Protein AF-A0A535M019-F1 (afdb_monomer)

Solvent-accessible surface area (backbone atoms only — not comparable to full-atom values): 3679 Å² total; per-residue (Å²): 141,76,89,85,54,56,69,77,59,40,52,58,63,71,40,42,57,86,93,48,67,43,60,70,61,51,52,49,50,52,50,61,64,43,47,63,54,52,52,51,46,70,73,40,44,66,60,54,51,47,59,73,48,68,73,74,64,94,126

Sequence (59 aa):
DSLVKTIPVGVTQELIHGDEFFWGELMAAALLGSVPVAVLYSFFVDYFVAGMTAGAVKG

Mean predicted aligned error: 10.31 Å

Secondary structure (DSSP, 8-state):
--TT--HHHHHHHHSEETTEE-HHHHHHHHHHHHHHHHHHHHHHHHHHHHHHHTTSS--

Structure (mmCIF, N/CA/C/O backbone):
data_AF-A0A535M019-F1
#
_entry.id   AF-A0A535M019-F1
#
loop_
_atom_site.group_PDB
_atom_site.id
_atom_site.type_symbol
_atom_site.label_atom_id
_atom_site.label_alt_id
_atom_site.label_comp_id
_atom_site.label_asym_id
_atom_site.label_entity_id
_atom_site.label_seq_id
_atom_site.pdbx_PDB_ins_code
_atom_site.Cartn_x
_atom_site.Cartn_y
_atom_site.Cartn_z
_atom_site.occupancy
_atom_site.B_iso_or_equiv
_atom_site.auth_seq_id
_atom_site.auth_comp_id
_atom_site.auth_asym_id
_atom_site.auth_atom_id
_atom_site.pdbx_PDB_model_num
ATOM 1 N N . ASP A 1 1 ? 13.038 -17.649 -13.959 1.00 54.72 1 ASP A N 1
ATOM 2 C CA . ASP A 1 1 ? 13.093 -17.025 -12.620 1.00 54.72 1 ASP A CA 1
ATOM 3 C C . ASP A 1 1 ? 12.380 -15.675 -12.498 1.00 54.72 1 ASP A C 1
ATOM 5 O O . ASP A 1 1 ? 12.880 -14.766 -11.852 1.00 54.72 1 ASP A O 1
ATOM 9 N N . SER A 1 2 ? 11.170 -15.518 -13.047 1.00 60.28 2 SER A N 1
ATOM 10 C CA . SER A 1 2 ? 10.366 -14.286 -12.901 1.00 60.28 2 SER A CA 1
ATOM 11 C C . SER A 1 2 ? 9.177 -14.426 -11.940 1.00 60.28 2 SER A C 1
ATOM 13 O O . SER A 1 2 ? 8.569 -13.427 -11.575 1.00 60.28 2 SER A O 1
ATOM 15 N N . LEU A 1 3 ? 8.855 -15.647 -11.500 1.00 60.84 3 LEU A N 1
ATOM 16 C CA . LEU A 1 3 ? 7.600 -15.954 -10.799 1.00 60.84 3 LEU A CA 1
ATOM 17 C C . LEU A 1 3 ? 7.612 -15.653 -9.288 1.00 60.84 3 LEU A C 1
ATOM 19 O O . LEU A 1 3 ? 6.564 -15.726 -8.655 1.00 60.84 3 LEU A O 1
ATOM 23 N N . VAL A 1 4 ? 8.765 -15.305 -8.702 1.00 70.75 4 VAL A N 1
ATOM 24 C CA . VAL A 1 4 ? 8.912 -15.037 -7.255 1.00 70.75 4 VAL A CA 1
ATOM 25 C C . VAL A 1 4 ? 9.486 -13.636 -7.016 1.00 70.75 4 VAL A C 1
ATOM 27 O O . VAL A 1 4 ? 10.459 -13.455 -6.291 1.00 70.75 4 VAL A O 1
ATOM 30 N N . LYS A 1 5 ? 8.913 -12.618 -7.665 1.00 68.56 5 LYS A N 1
ATOM 31 C CA . LYS A 1 5 ? 9.208 -11.212 -7.352 1.00 68.56 5 LYS A CA 1
ATOM 32 C C . LYS A 1 5 ? 8.044 -10.641 -6.549 1.00 68.56 5 LYS A C 1
ATOM 34 O O . LYS A 1 5 ? 6.886 -10.797 -6.930 1.00 68.56 5 LYS A O 1
ATOM 39 N N . THR A 1 6 ? 8.337 -9.999 -5.420 1.00 76.69 6 THR A N 1
ATOM 40 C CA . THR A 1 6 ? 7.311 -9.273 -4.663 1.00 76.69 6 THR A CA 1
ATOM 41 C C . THR A 1 6 ? 6.792 -8.120 -5.517 1.00 76.69 6 THR A C 1
ATOM 43 O O . THR A 1 6 ? 7.558 -7.532 -6.278 1.00 76.69 6 THR A O 1
ATOM 46 N N . ILE A 1 7 ? 5.502 -7.787 -5.402 1.00 75.25 7 ILE A N 1
ATOM 47 C CA . ILE A 1 7 ? 4.860 -6.729 -6.205 1.00 75.25 7 ILE A CA 1
ATOM 48 C C . ILE A 1 7 ? 5.714 -5.445 -6.3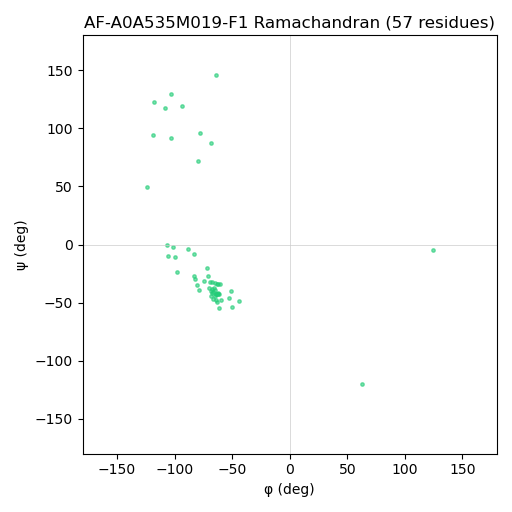12 1.00 75.25 7 ILE A C 1
ATOM 50 O O . ILE A 1 7 ? 5.958 -5.014 -7.435 1.00 75.25 7 ILE A O 1
ATOM 54 N N . PRO A 1 8 ? 6.266 -4.860 -5.227 1.00 72.88 8 PRO A N 1
ATOM 55 C CA . PRO A 1 8 ? 7.092 -3.651 -5.347 1.00 72.88 8 PRO A CA 1
ATOM 56 C C . PRO A 1 8 ? 8.406 -3.854 -6.124 1.00 72.88 8 PRO A C 1
ATOM 58 O O . PRO A 1 8 ? 8.865 -2.949 -6.823 1.00 72.88 8 PRO A O 1
ATOM 61 N N . VAL A 1 9 ? 9.010 -5.040 -6.029 1.00 76.06 9 VAL A N 1
ATOM 62 C CA . VAL A 1 9 ? 10.267 -5.376 -6.716 1.00 76.06 9 VAL A CA 1
ATOM 63 C C . VAL A 1 9 ? 10.015 -5.708 -8.191 1.00 76.06 9 VAL A C 1
ATOM 65 O O . VAL A 1 9 ? 10.761 -5.267 -9.056 1.00 76.06 9 VAL A O 1
ATOM 68 N N . GLY A 1 10 ? 8.927 -6.412 -8.512 1.00 75.00 10 GLY A N 1
ATOM 69 C CA . GLY A 1 10 ? 8.549 -6.708 -9.897 1.00 75.00 10 GLY A CA 1
ATOM 70 C C . GLY A 1 10 ? 8.145 -5.458 -10.681 1.00 75.00 10 GLY A C 1
ATOM 71 O O . GLY A 1 10 ? 8.562 -5.289 -11.819 1.00 75.00 10 GLY A O 1
ATOM 72 N N . VAL A 1 11 ? 7.401 -4.543 -10.053 1.00 75.69 11 VAL A N 1
ATOM 73 C CA . VAL A 1 11 ? 6.928 -3.314 -10.709 1.00 75.69 11 VAL A CA 1
ATOM 74 C C . VAL A 1 11 ? 8.089 -2.404 -11.112 1.00 75.69 11 VAL A C 1
ATOM 76 O O . VAL A 1 11 ? 8.108 -1.868 -12.212 1.00 75.69 11 VAL A O 1
ATOM 79 N N . THR A 1 12 ? 9.092 -2.246 -10.253 1.00 69.38 12 THR A N 1
ATOM 80 C CA . THR A 1 12 ? 10.238 -1.373 -10.552 1.00 69.38 12 THR A CA 1
ATOM 81 C C . THR A 1 12 ? 11.202 -1.980 -11.566 1.00 69.38 12 THR A C 1
ATOM 83 O O . THR A 1 12 ? 11.802 -1.239 -12.333 1.00 69.38 12 THR A O 1
ATOM 86 N N . GLN A 1 13 ? 11.344 -3.306 -11.602 1.00 68.00 13 GLN A N 1
ATOM 87 C CA . GLN A 1 13 ? 12.256 -3.977 -12.532 1.00 68.00 13 GLN A CA 1
ATOM 88 C C . GLN A 1 13 ? 11.671 -4.186 -13.933 1.00 68.00 13 GLN A C 1
ATOM 90 O O . GLN A 1 13 ? 12.434 -4.233 -14.889 1.00 68.00 13 GLN A O 1
ATOM 95 N N . GLU A 1 14 ? 10.351 -4.348 -14.057 1.00 70.62 14 GLU A N 1
ATOM 96 C CA . GLU A 1 14 ? 9.696 -4.647 -15.341 1.00 70.62 14 GLU A CA 1
ATOM 97 C C . GLU A 1 14 ? 9.121 -3.386 -16.018 1.00 70.62 14 GLU A C 1
ATOM 99 O O . GLU A 1 14 ? 8.975 -3.362 -17.232 1.00 70.62 14 GLU A O 1
ATOM 104 N N . LEU A 1 15 ? 8.808 -2.312 -15.281 1.00 66.69 15 LEU A N 1
ATOM 105 C CA . LE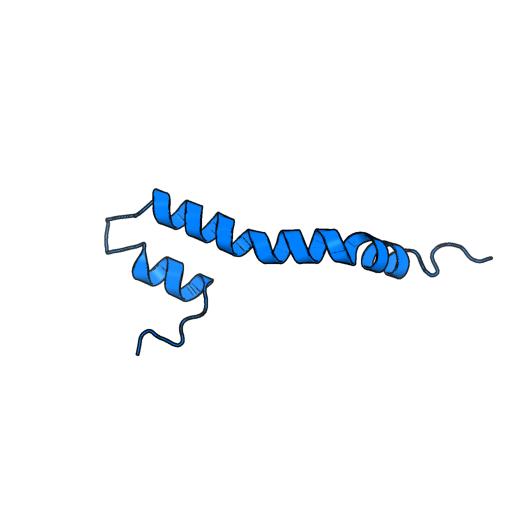U A 1 15 ? 8.228 -1.089 -15.872 1.00 66.69 15 LEU A CA 1
ATOM 106 C C . LEU A 1 15 ? 9.241 0.049 -16.065 1.00 66.69 15 LEU A C 1
ATOM 108 O O . LEU A 1 15 ? 8.892 1.116 -16.579 1.00 66.69 15 LEU A O 1
ATOM 112 N N . ILE A 1 16 ? 10.488 -0.164 -15.647 1.00 71.75 16 ILE A N 1
ATOM 113 C CA . ILE A 1 16 ? 11.594 0.773 -15.837 1.00 71.75 16 ILE A CA 1
ATOM 114 C C . ILE A 1 16 ? 12.645 0.052 -16.679 1.00 71.75 16 ILE A C 1
ATOM 116 O O . ILE A 1 16 ? 13.467 -0.704 -16.163 1.00 71.75 16 ILE A O 1
ATOM 120 N N . HIS A 1 17 ? 12.583 0.253 -17.994 1.00 72.19 17 HIS A N 1
ATOM 121 C CA . HIS A 1 17 ? 13.507 -0.346 -18.953 1.00 72.19 17 HIS A CA 1
ATOM 122 C C . HIS A 1 17 ? 14.531 0.706 -19.396 1.00 72.19 17 HIS A C 1
ATOM 124 O O . HIS A 1 17 ? 14.307 1.453 -20.345 1.00 72.19 17 HIS A O 1
ATOM 130 N N . GLY A 1 18 ? 15.676 0.778 -18.710 1.00 72.56 18 GLY A N 1
ATOM 131 C CA . GLY A 1 18 ? 16.697 1.790 -19.013 1.00 72.56 18 GLY A CA 1
ATOM 132 C C . GLY A 1 18 ? 16.167 3.214 -18.784 1.00 72.56 18 GLY A C 1
ATOM 133 O O . GLY A 1 18 ? 15.766 3.528 -17.667 1.00 72.56 18 GLY A O 1
ATOM 134 N N . ASP A 1 19 ? 16.155 4.053 -19.827 1.00 68.38 19 ASP A N 1
ATOM 135 C CA . ASP A 1 19 ? 15.600 5.422 -19.800 1.00 68.38 19 ASP A CA 1
ATOM 136 C C . ASP A 1 19 ? 14.093 5.489 -20.139 1.00 68.38 19 ASP A C 1
ATOM 138 O O . ASP A 1 19 ? 13.487 6.563 -20.086 1.00 68.38 19 ASP A O 1
ATOM 142 N N . GLU A 1 20 ? 13.464 4.363 -20.491 1.00 65.12 20 GLU A N 1
ATOM 143 C CA . GLU A 1 20 ? 12.032 4.294 -20.790 1.00 65.12 20 GLU A CA 1
ATOM 144 C C . GLU A 1 20 ? 11.220 3.905 -19.549 1.00 65.12 20 GL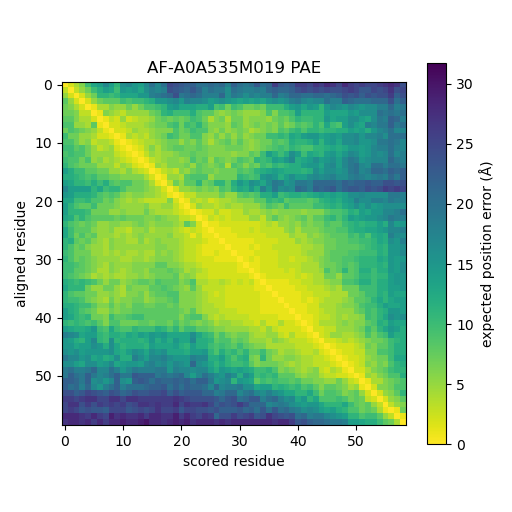U A C 1
ATOM 146 O O . GLU A 1 20 ? 11.368 2.824 -18.969 1.00 65.12 20 GLU A O 1
ATOM 151 N N . PHE A 1 21 ? 10.322 4.812 -19.156 1.00 72.31 21 PHE A N 1
ATOM 152 C CA . PHE A 1 21 ? 9.414 4.650 -18.025 1.00 72.31 21 PHE A CA 1
ATOM 153 C C . PHE A 1 21 ? 7.987 4.440 -18.529 1.00 72.31 21 PHE A C 1
ATOM 155 O O . PHE A 1 21 ? 7.381 5.340 -19.119 1.00 72.31 21 PHE A O 1
ATOM 162 N N . PHE A 1 22 ? 7.403 3.282 -18.229 1.00 78.50 22 PHE A N 1
ATOM 163 C CA . PHE A 1 22 ? 6.001 3.000 -18.530 1.00 78.50 22 PHE A CA 1
ATOM 164 C C . PHE A 1 22 ? 5.086 3.645 -17.479 1.00 78.50 22 PHE A C 1
ATOM 166 O O . PHE A 1 22 ? 4.490 2.975 -16.639 1.00 78.50 22 PHE A O 1
ATOM 173 N N . TRP A 1 23 ? 4.972 4.979 -17.511 1.00 79.25 23 TRP A N 1
ATOM 174 C CA . TRP A 1 23 ? 4.231 5.783 -16.525 1.00 79.25 23 TRP A CA 1
ATOM 175 C C . TRP A 1 23 ? 2.797 5.301 -16.271 1.00 79.25 23 TRP A C 1
ATOM 177 O O . TRP A 1 23 ? 2.356 5.280 -15.123 1.00 79.25 23 TRP A O 1
ATOM 187 N N . GLY A 1 24 ? 2.076 4.882 -17.316 1.00 83.06 24 GLY A N 1
ATOM 188 C CA . GLY A 1 24 ? 0.709 4.369 -17.182 1.00 83.06 24 GLY A CA 1
ATOM 189 C C . GLY A 1 24 ? 0.641 3.084 -16.358 1.00 83.06 24 GLY A C 1
ATOM 190 O O . GLY A 1 24 ? -0.150 2.986 -15.419 1.00 83.06 24 GLY A O 1
ATOM 191 N N . GLU A 1 25 ? 1.515 2.125 -16.653 1.00 80.56 25 GLU A N 1
ATOM 192 C CA . GLU A 1 25 ? 1.593 0.876 -15.898 1.00 80.56 25 GLU A CA 1
ATOM 193 C C . GLU A 1 25 ? 2.142 1.114 -14.483 1.00 80.56 25 GLU A C 1
ATOM 195 O O . GLU A 1 25 ? 1.691 0.464 -13.544 1.00 80.56 25 GLU A O 1
ATOM 200 N N . LEU A 1 26 ? 3.039 2.093 -14.289 1.00 82.31 26 LEU A N 1
ATOM 201 C CA . LEU A 1 26 ? 3.591 2.439 -12.973 1.00 82.31 26 LEU A CA 1
ATOM 202 C C . LEU A 1 26 ? 2.492 2.974 -12.053 1.00 82.31 26 LEU A C 1
ATOM 204 O O . LEU A 1 26 ? 2.385 2.566 -10.895 1.00 82.31 26 LEU A O 1
ATOM 208 N N . MET A 1 27 ? 1.633 3.853 -12.576 1.00 84.06 27 MET A N 1
ATOM 209 C CA . MET A 1 27 ? 0.478 4.355 -11.834 1.00 84.06 27 MET A CA 1
ATOM 210 C C . MET A 1 27 ? -0.565 3.256 -11.596 1.00 84.06 27 MET A C 1
ATOM 212 O O . MET A 1 27 ? -1.110 3.169 -10.497 1.00 84.06 27 MET A O 1
ATOM 216 N N . ALA A 1 28 ? -0.815 2.385 -12.580 1.00 84.31 28 ALA A N 1
ATOM 217 C CA . ALA A 1 28 ? -1.728 1.253 -12.422 1.00 84.31 28 ALA A CA 1
ATOM 218 C C . ALA A 1 28 ? -1.238 0.271 -11.347 1.00 84.31 28 ALA A C 1
ATOM 220 O O . ALA A 1 28 ? -2.019 -0.168 -10.504 1.00 84.31 28 ALA A O 1
ATOM 221 N N . ALA A 1 29 ? 0.061 -0.018 -11.318 1.00 85.31 29 ALA A N 1
ATOM 222 C CA . ALA A 1 29 ? 0.684 -0.852 -10.305 1.00 85.31 29 ALA A CA 1
ATOM 223 C C . ALA A 1 29 ? 0.624 -0.219 -8.908 1.00 85.31 29 ALA A C 1
ATOM 225 O O . ALA A 1 29 ? 0.349 -0.918 -7.933 1.00 85.31 29 ALA A O 1
ATOM 226 N N . ALA A 1 30 ? 0.819 1.099 -8.797 1.00 85.00 30 ALA A N 1
ATOM 227 C CA . ALA A 1 30 ? 0.657 1.819 -7.535 1.00 85.00 30 ALA A CA 1
ATOM 228 C C . ALA A 1 30 ? -0.796 1.772 -7.029 1.00 85.00 30 ALA A C 1
ATOM 230 O O . ALA A 1 30 ? -1.036 1.506 -5.849 1.00 85.00 30 ALA A O 1
ATOM 231 N N . LEU A 1 31 ? -1.771 1.959 -7.926 1.00 86.31 31 LEU A N 1
ATOM 232 C CA . LEU A 1 31 ? -3.191 1.833 -7.598 1.00 86.31 31 LEU A CA 1
ATOM 233 C C . LEU A 1 31 ? -3.511 0.414 -7.129 1.00 86.31 31 LEU A C 1
ATOM 235 O O . LEU A 1 31 ? -3.981 0.245 -6.006 1.00 86.31 31 LEU A O 1
ATOM 239 N N . LEU A 1 32 ? -3.181 -0.605 -7.926 1.00 87.25 32 LEU A N 1
ATOM 240 C CA . LEU A 1 32 ? -3.426 -2.010 -7.590 1.00 87.25 32 LEU A CA 1
ATOM 241 C C . LEU A 1 32 ? -2.698 -2.451 -6.313 1.00 87.25 32 LEU A C 1
ATOM 243 O O . LEU A 1 32 ? -3.251 -3.236 -5.549 1.00 87.25 32 LEU A O 1
ATOM 247 N N . GLY A 1 33 ? -1.504 -1.919 -6.040 1.00 86.44 33 GLY A N 1
ATOM 248 C CA . GLY A 1 33 ? -0.780 -2.149 -4.789 1.00 86.44 33 GLY A CA 1
ATOM 249 C C . GLY A 1 33 ? -1.460 -1.526 -3.564 1.00 86.44 33 GLY A C 1
ATOM 250 O O . GLY A 1 33 ? -1.403 -2.097 -2.477 1.00 86.44 33 GLY A O 1
ATOM 251 N N . SER A 1 34 ? -2.148 -0.391 -3.729 1.00 88.00 34 SER A N 1
ATOM 252 C CA . SER A 1 34 ? -2.871 0.291 -2.643 1.00 88.00 34 SER A CA 1
ATOM 253 C C . SER A 1 34 ? -4.273 -0.269 -2.373 1.00 88.00 34 SER A C 1
ATOM 255 O O . SER A 1 34 ? -4.736 -0.215 -1.235 1.00 88.00 34 SER A O 1
ATOM 257 N N . VAL A 1 35 ? -4.931 -0.861 -3.377 1.00 91.50 35 VAL A N 1
ATOM 258 C CA . VAL A 1 35 ? -6.262 -1.484 -3.256 1.00 91.50 35 VAL A CA 1
ATOM 259 C C 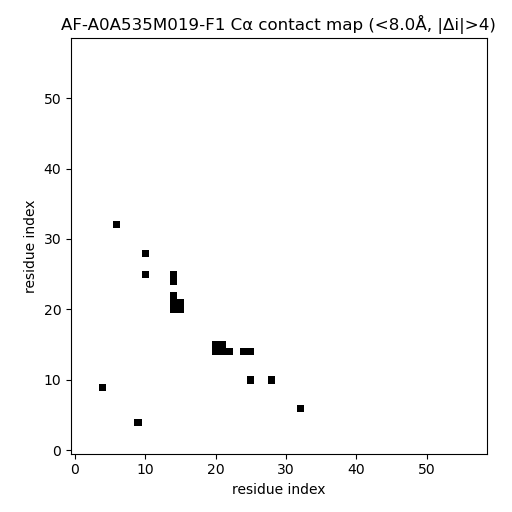. VAL A 1 35 ? -6.366 -2.456 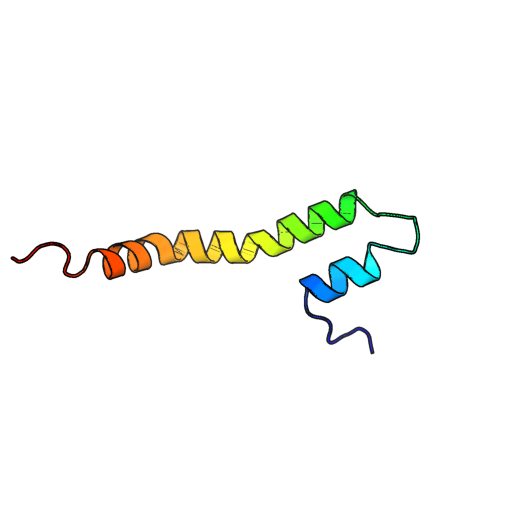-2.072 1.00 91.50 35 VAL A C 1
ATOM 261 O O . VAL A 1 35 ? -7.253 -2.255 -1.242 1.00 91.50 35 VAL A O 1
ATOM 264 N N . PRO A 1 36 ? -5.496 -3.474 -1.911 1.00 86.06 36 PRO A N 1
ATOM 265 C CA . PRO A 1 36 ? -5.617 -4.409 -0.794 1.00 86.06 36 PRO A CA 1
ATOM 266 C C . PRO A 1 36 ? -5.429 -3.723 0.564 1.00 86.06 36 PRO A C 1
ATOM 268 O O . PRO A 1 36 ? -6.100 -4.084 1.527 1.00 86.06 36 PRO A O 1
ATOM 271 N N . VAL A 1 37 ? -4.570 -2.702 0.643 1.00 87.31 37 VAL A N 1
ATOM 272 C CA . VAL A 1 37 ? -4.351 -1.926 1.873 1.00 87.31 37 VAL A CA 1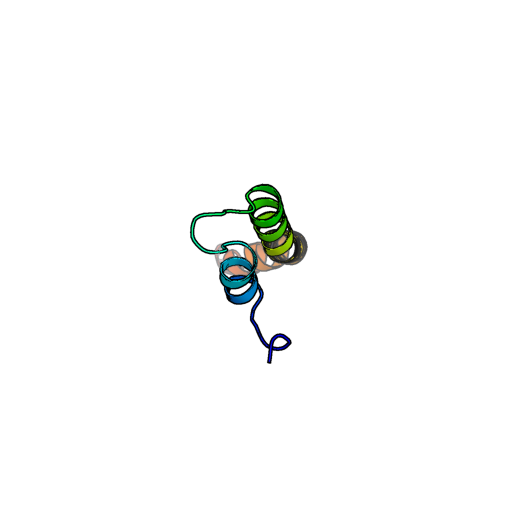
ATOM 273 C C . VAL A 1 37 ? -5.601 -1.127 2.236 1.00 87.31 37 VAL A C 1
ATOM 275 O O . VAL A 1 37 ? -6.044 -1.172 3.381 1.00 87.31 37 VAL A O 1
ATOM 278 N N . ALA A 1 38 ? -6.200 -0.442 1.260 1.00 87.75 38 ALA A N 1
ATOM 279 C CA . ALA A 1 38 ? -7.425 0.325 1.455 1.00 87.75 38 ALA A CA 1
ATOM 280 C C . ALA A 1 38 ? -8.598 -0.575 1.863 1.00 87.75 38 ALA A C 1
ATOM 282 O O . ALA A 1 38 ? -9.326 -0.249 2.793 1.00 87.75 38 ALA A O 1
ATOM 283 N N . VAL A 1 39 ? -8.739 -1.738 1.224 1.00 89.75 39 VAL A N 1
ATOM 284 C CA . VAL A 1 39 ? -9.793 -2.712 1.530 1.00 89.75 39 VAL A CA 1
ATOM 285 C C . VAL A 1 39 ? -9.657 -3.242 2.958 1.00 89.75 39 VAL A C 1
ATOM 287 O O . VAL A 1 39 ? -10.626 -3.225 3.715 1.00 89.75 39 VAL A O 1
ATOM 290 N N . LEU A 1 40 ? -8.456 -3.672 3.357 1.00 88.25 40 LEU A N 1
ATOM 291 C CA . LEU A 1 40 ? -8.205 -4.134 4.724 1.00 88.25 40 LEU A CA 1
ATOM 292 C C . LEU A 1 40 ? -8.453 -3.018 5.744 1.00 88.25 40 LEU A C 1
ATOM 294 O O . LEU A 1 40 ? -9.098 -3.251 6.763 1.00 88.25 40 LEU A O 1
ATOM 298 N N . TYR A 1 41 ? -8.001 -1.797 5.456 1.00 85.00 41 TYR A N 1
ATOM 299 C CA . TYR A 1 41 ? -8.268 -0.648 6.314 1.00 85.00 41 TYR A CA 1
ATOM 300 C C . TYR A 1 41 ? -9.773 -0.394 6.467 1.00 85.00 41 TYR A C 1
ATOM 302 O O . TYR A 1 41 ? -10.247 -0.286 7.591 1.00 85.00 41 TYR A O 1
ATOM 310 N N . SER A 1 42 ? -10.544 -0.378 5.376 1.00 84.50 42 SER A N 1
ATOM 311 C CA . SER A 1 42 ? -11.994 -0.151 5.418 1.00 84.50 42 SER A CA 1
ATOM 312 C C . SER A 1 42 ? -12.762 -1.217 6.202 1.00 84.50 42 SER A C 1
ATOM 314 O O . SER A 1 42 ? -13.748 -0.880 6.847 1.00 84.50 42 SER A O 1
ATOM 316 N N . PHE A 1 43 ? -12.329 -2.481 6.178 1.00 84.50 43 PHE A N 1
ATOM 317 C CA . PHE A 1 43 ? -13.000 -3.550 6.928 1.00 84.50 43 PHE A CA 1
ATOM 318 C C . PHE A 1 43 ? -12.636 -3.587 8.413 1.00 84.50 43 PHE A C 1
ATOM 320 O O . PHE A 1 43 ? -13.476 -3.935 9.240 1.00 84.50 43 PHE A O 1
ATOM 327 N N . PHE A 1 44 ? -11.392 -3.258 8.761 1.00 81.75 44 PHE A N 1
ATOM 328 C CA . PHE A 1 44 ? -10.887 -3.417 10.125 1.00 81.75 44 PHE A CA 1
ATOM 329 C C . PHE A 1 44 ? -10.735 -2.099 10.886 1.00 81.75 44 PHE A C 1
ATOM 331 O O . PHE A 1 44 ? -10.361 -2.134 12.057 1.00 81.75 44 PHE A O 1
ATOM 338 N N . VAL A 1 45 ? -11.054 -0.953 10.270 1.00 82.81 45 VAL A N 1
ATOM 339 C CA . VAL A 1 45 ? -10.955 0.371 10.902 1.00 82.81 45 VAL A CA 1
ATOM 340 C C . VAL A 1 45 ? -11.694 0.424 12.227 1.00 82.81 45 VAL A C 1
ATOM 342 O O . VAL A 1 45 ? -11.119 0.870 13.214 1.00 82.81 45 VAL A O 1
ATOM 345 N N . ASP A 1 46 ? -12.919 -0.097 12.280 1.00 76.38 46 ASP A N 1
ATOM 346 C CA . ASP A 1 46 ? -13.745 -0.018 13.482 1.00 76.38 46 ASP A CA 1
ATOM 347 C C . ASP A 1 46 ? -13.154 -0.857 14.617 1.00 76.38 46 ASP A C 1
ATOM 349 O O . ASP A 1 46 ? -13.121 -0.414 15.761 1.00 76.38 46 ASP A O 1
ATOM 353 N N . TYR A 1 47 ? -12.593 -2.030 14.305 1.00 77.25 47 TYR A N 1
ATOM 354 C CA . TYR A 1 47 ? -11.890 -2.869 15.280 1.00 77.25 47 TYR A CA 1
ATOM 355 C C . TYR A 1 47 ? -10.562 -2.255 15.727 1.00 77.25 47 TYR A C 1
ATOM 357 O O . TYR A 1 47 ? -10.203 -2.346 16.900 1.00 77.25 47 TYR A O 1
ATOM 365 N N . PHE A 1 48 ? -9.835 -1.615 14.812 1.00 70.75 48 PHE A N 1
ATOM 366 C CA . PHE A 1 48 ? -8.569 -0.956 15.112 1.00 70.75 48 PHE A CA 1
ATOM 367 C C . PHE A 1 48 ? -8.798 0.272 16.004 1.00 70.75 48 PHE A C 1
ATOM 369 O O . PHE A 1 48 ? -8.124 0.443 17.017 1.00 70.75 48 PHE A O 1
ATOM 376 N N . VAL A 1 49 ? -9.807 1.089 15.691 1.00 73.81 49 VAL A N 1
ATOM 377 C CA . VAL A 1 49 ? -10.221 2.253 16.488 1.00 73.81 49 VAL A CA 1
ATOM 378 C C . VAL A 1 49 ? -10.816 1.823 17.829 1.00 73.81 49 VAL A C 1
ATOM 380 O O . VAL A 1 49 ? -10.465 2.401 18.859 1.00 73.81 49 VAL A O 1
ATOM 383 N N . ALA A 1 50 ? -11.647 0.778 17.859 1.00 73.50 50 ALA A N 1
ATOM 384 C CA . ALA A 1 5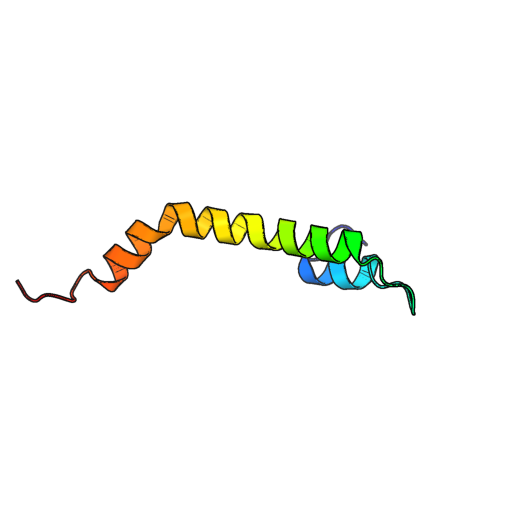0 ? -12.172 0.218 19.101 1.00 73.50 50 ALA A CA 1
ATOM 385 C C . ALA A 1 50 ? -11.048 -0.330 19.987 1.00 73.50 50 ALA A C 1
ATOM 387 O O . ALA A 1 50 ? -11.038 -0.054 21.176 1.00 73.50 50 ALA A O 1
ATOM 388 N N . GLY A 1 51 ? -10.056 -1.029 19.428 1.00 75.50 51 GLY A N 1
ATOM 389 C CA . GLY A 1 51 ? -8.892 -1.521 20.171 1.00 75.50 51 GLY A CA 1
ATOM 390 C C . GLY A 1 51 ? -7.989 -0.405 20.709 1.00 75.50 51 GLY A C 1
ATOM 391 O O . GLY A 1 51 ? -7.505 -0.504 21.831 1.00 75.50 51 GLY A O 1
ATOM 392 N N . MET A 1 52 ? -7.804 0.685 19.954 1.00 71.56 52 MET A N 1
ATOM 393 C CA . MET A 1 52 ? -7.048 1.863 20.409 1.00 71.5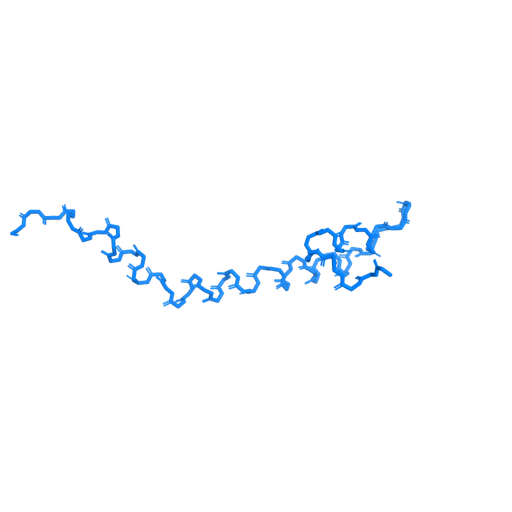6 52 MET A CA 1
ATOM 394 C C . MET A 1 52 ? -7.781 2.664 21.496 1.00 71.56 52 MET A C 1
ATOM 396 O O . MET A 1 52 ? -7.140 3.330 22.306 1.00 71.56 52 MET A O 1
ATOM 400 N N .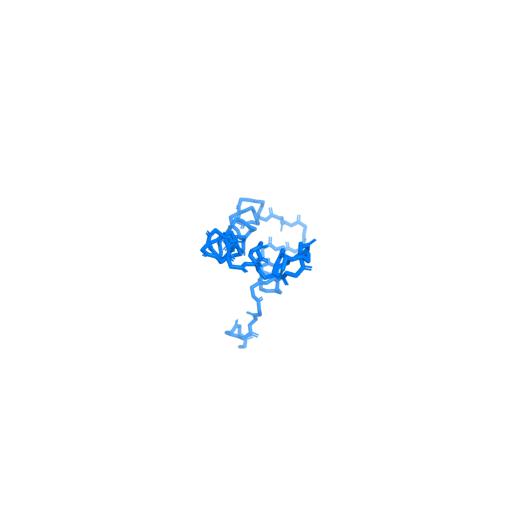 THR A 1 53 ? -9.115 2.615 21.521 1.00 69.88 53 THR A N 1
ATOM 401 C CA . THR A 1 53 ? -9.952 3.325 22.505 1.00 69.88 53 THR A CA 1
ATOM 402 C C . THR A 1 53 ? -10.439 2.430 23.653 1.00 69.88 53 THR A C 1
ATOM 404 O O . THR A 1 53 ? -10.907 2.950 24.670 1.00 69.88 53 THR A O 1
ATOM 407 N N . ALA A 1 54 ? -10.274 1.105 23.551 1.00 62.09 54 ALA A N 1
ATOM 408 C CA . ALA A 1 54 ? -10.584 0.116 24.582 1.00 62.09 54 ALA A CA 1
ATOM 409 C C . ALA A 1 54 ? -9.620 0.265 25.769 1.00 62.09 54 ALA A C 1
ATOM 411 O O . ALA A 1 54 ? -8.563 -0.357 25.836 1.00 62.09 54 ALA A O 1
ATOM 412 N N . GLY A 1 55 ? -9.992 1.141 26.701 1.00 64.81 55 GLY A N 1
ATOM 413 C CA . GLY A 1 55 ? -9.195 1.519 27.872 1.00 64.81 55 GLY A CA 1
ATOM 414 C C . GLY A 1 55 ? -8.945 3.025 28.002 1.00 64.81 55 GLY A C 1
ATOM 415 O O . GLY A 1 55 ? -8.394 3.455 29.012 1.00 64.81 55 GLY A O 1
ATOM 416 N N . ALA A 1 56 ? -9.371 3.840 27.026 1.00 63.66 56 ALA A N 1
ATOM 417 C CA . ALA A 1 56 ? -9.219 5.298 27.058 1.00 63.66 56 ALA A CA 1
ATOM 418 C C . ALA A 1 56 ? -10.155 5.994 28.068 1.00 63.66 56 ALA A C 1
ATOM 420 O O . ALA A 1 56 ? -9.872 7.110 28.500 1.00 63.66 56 ALA A O 1
ATOM 421 N N . VAL A 1 57 ? -11.240 5.337 28.490 1.00 61.41 57 VAL A N 1
ATOM 422 C CA . VAL A 1 57 ? -12.093 5.802 29.591 1.00 61.41 57 VAL A CA 1
ATOM 423 C C . VAL A 1 57 ? -12.063 4.774 30.715 1.00 61.41 57 VAL A C 1
ATOM 425 O O . VAL A 1 57 ? -12.406 3.612 30.517 1.00 61.41 57 VAL A O 1
ATOM 428 N N . LYS A 1 58 ? -11.660 5.228 31.908 1.00 55.31 58 LYS A N 1
ATOM 429 C CA . LYS A 1 58 ? -11.844 4.506 33.168 1.00 55.31 58 LYS A CA 1
ATOM 430 C C . LYS A 1 58 ? -13.297 4.695 33.609 1.00 55.31 58 LYS A C 1
ATOM 432 O O . LYS A 1 58 ? -13.627 5.725 34.194 1.00 55.31 58 LYS A O 1
ATOM 437 N N . GLY A 1 59 ? -14.131 3.719 33.268 1.00 55.78 59 GLY A N 1
ATOM 438 C CA . GLY A 1 59 ? -15.431 3.452 33.878 1.00 55.78 59 GLY A CA 1
ATOM 439 C C . GLY A 1 59 ? -15.381 2.095 34.550 1.00 55.78 59 GLY A C 1
ATOM 440 O O . GLY A 1 59 ? -14.839 1.172 33.904 1.00 55.78 59 GLY A O 1
#

Radius of gyration: 18.68 Å; Cα contacts (8 Å, |Δi|>4): 11; chains: 1; bounding box: 32×23×55 Å

Foldseek 3Di:
DLPPADLVRNLCVVQCDPPHGPVVSNVVSVVVVCVVVVVVCVVCVVVVVCVVCVVVDDD

pLDDT: mean 75.51, std 9.44, range [54.72, 91.5]